Protein AF-A0A7X7APP4-F1 (afdb_monomer)

Radius of gyration: 15.91 Å; Cα contacts (8 Å, |Δi|>4): 164; chains: 1; bounding box: 44×36×36 Å

Structure (mmCIF, N/CA/C/O backbone):
data_AF-A0A7X7APP4-F1
#
_entry.id   AF-A0A7X7APP4-F1
#
loop_
_atom_site.group_PDB
_atom_site.id
_atom_site.type_symbol
_atom_site.label_atom_id
_atom_site.label_alt_id
_atom_site.label_comp_id
_atom_site.label_asym_id
_atom_site.label_entity_id
_atom_site.label_seq_id
_atom_site.pdbx_PDB_ins_code
_atom_site.Cartn_x
_atom_site.Cartn_y
_atom_site.Cartn_z
_atom_site.occupancy
_atom_site.B_iso_or_equiv
_atom_site.auth_seq_id
_atom_site.auth_comp_id
_atom_site.auth_asym_id
_atom_site.auth_atom_id
_atom_site.pdbx_PDB_model_num
ATOM 1 N N . MET A 1 1 ? -20.361 24.981 9.087 1.00 48.66 1 MET A N 1
ATOM 2 C CA . MET A 1 1 ? -20.991 23.662 8.861 1.00 48.66 1 MET A CA 1
ATOM 3 C C . MET A 1 1 ? -20.828 22.842 10.130 1.00 48.66 1 MET A C 1
ATOM 5 O O . MET A 1 1 ? -19.703 22.538 10.496 1.00 48.66 1 MET A O 1
ATOM 9 N N . SER A 1 2 ? -21.920 22.570 10.847 1.00 55.97 2 SER A N 1
ATOM 10 C CA . SER A 1 2 ? -21.914 21.648 11.989 1.00 55.97 2 SER A CA 1
ATOM 11 C C . SER A 1 2 ? -21.979 20.229 11.421 1.00 55.97 2 SER A C 1
ATOM 13 O O . SER A 1 2 ? -23.043 19.768 11.021 1.00 55.97 2 SER A O 1
ATOM 15 N N . GLY A 1 3 ? -20.823 19.588 11.244 1.00 67.38 3 GLY A N 1
ATOM 16 C CA . GLY A 1 3 ? -20.768 18.174 10.876 1.00 67.38 3 GLY A CA 1
ATOM 17 C C . GLY A 1 3 ? -21.103 17.325 12.098 1.00 67.38 3 GLY A C 1
ATOM 18 O O . GLY A 1 3 ? -20.509 17.523 13.157 1.00 67.38 3 GLY A O 1
ATOM 19 N N . SER A 1 4 ? -22.054 16.396 11.978 1.00 74.94 4 SER A N 1
ATOM 20 C CA . SER A 1 4 ? -22.352 15.435 13.043 1.00 74.94 4 SER A CA 1
ATOM 21 C C . SER A 1 4 ? -21.092 14.632 13.373 1.00 74.94 4 SER A C 1
ATOM 23 O O . SER A 1 4 ? -20.529 13.982 12.487 1.00 74.94 4 SER A O 1
ATOM 25 N N . LYS A 1 5 ? -20.649 14.658 14.633 1.00 84.25 5 LYS A N 1
ATOM 26 C CA . LYS A 1 5 ? -19.532 13.831 15.099 1.00 84.25 5 LYS A CA 1
ATOM 27 C C . LYS A 1 5 ? -19.925 12.356 14.960 1.00 84.25 5 LYS A C 1
ATOM 29 O O . LYS A 1 5 ? -20.866 11.917 15.613 1.00 84.25 5 LYS A O 1
ATOM 34 N N . LYS A 1 6 ? -19.219 11.609 14.109 1.00 87.25 6 LYS A N 1
ATOM 35 C CA . LYS A 1 6 ? -19.291 10.142 14.064 1.00 87.25 6 LYS A CA 1
ATOM 36 C C . LYS A 1 6 ? -18.215 9.561 14.977 1.00 87.25 6 LYS A C 1
ATOM 38 O O . LYS A 1 6 ? -17.091 10.059 14.992 1.00 87.25 6 LYS A O 1
ATOM 43 N N . THR A 1 7 ? -18.572 8.532 15.729 1.00 91.12 7 THR A N 1
ATOM 44 C CA . THR A 1 7 ? -17.666 7.731 16.559 1.00 91.12 7 THR A CA 1
ATOM 45 C C . THR A 1 7 ? -17.691 6.297 16.052 1.00 91.12 7 THR A C 1
ATOM 47 O O . THR A 1 7 ? -18.755 5.809 15.676 1.00 91.12 7 THR A O 1
ATOM 50 N N . TYR A 1 8 ? -16.524 5.662 16.027 1.00 90.06 8 TYR A N 1
ATOM 51 C CA . TYR A 1 8 ? -16.341 4.266 15.643 1.00 90.06 8 TYR A CA 1
ATOM 52 C C . TYR A 1 8 ? -15.623 3.576 16.800 1.00 90.06 8 TYR A C 1
ATOM 54 O O . TYR A 1 8 ? -14.615 4.105 17.276 1.00 90.06 8 TYR A O 1
ATOM 62 N N . ASP A 1 9 ? -16.159 2.449 17.255 1.00 95.50 9 ASP A N 1
ATOM 63 C CA . ASP A 1 9 ? -15.477 1.558 18.190 1.00 95.50 9 ASP A CA 1
ATOM 64 C C . ASP A 1 9 ? -14.660 0.556 17.376 1.00 95.50 9 ASP A C 1
ATOM 66 O O . ASP A 1 9 ? -15.107 0.111 16.322 1.00 95.50 9 ASP A O 1
ATOM 70 N N . THR A 1 10 ? -13.439 0.265 17.816 1.00 96.56 10 THR A N 1
ATOM 71 C CA . THR A 1 10 ? -12.542 -0.659 17.119 1.00 96.56 10 THR A CA 1
ATOM 72 C C . THR A 1 10 ? -11.448 -1.156 18.053 1.00 96.56 10 THR A C 1
ATOM 74 O O . THR A 1 10 ? -11.088 -0.458 19.004 1.00 96.56 10 THR A O 1
ATOM 77 N N . ASP A 1 11 ? -10.865 -2.313 17.742 1.00 98.12 11 ASP A N 1
ATOM 78 C CA . ASP A 1 11 ? -9.705 -2.839 18.467 1.00 98.12 11 ASP A CA 1
ATOM 79 C C . ASP A 1 11 ? -8.418 -2.082 18.103 1.00 98.12 11 ASP A C 1
ATOM 81 O O . ASP A 1 11 ? -7.656 -1.675 18.981 1.00 98.12 11 ASP A O 1
ATOM 85 N N . THR A 1 12 ? -8.191 -1.856 16.802 1.00 97.81 12 THR A N 1
ATOM 86 C CA . THR A 1 12 ? -7.002 -1.167 16.288 1.00 97.81 12 THR A CA 1
ATOM 87 C C . THR A 1 12 ? -7.359 -0.054 15.309 1.00 97.81 12 THR A C 1
ATOM 89 O O . THR A 1 12 ? -8.143 -0.221 14.377 1.00 97.81 12 THR A O 1
ATOM 92 N N . VAL A 1 13 ? -6.696 1.092 15.469 1.00 97.12 13 VAL A N 1
ATOM 93 C CA . VAL A 1 13 ? -6.668 2.160 14.468 1.00 97.12 13 VAL A CA 1
ATOM 94 C C . VAL A 1 13 ? -5.227 2.489 14.109 1.00 97.12 13 VAL A C 1
ATOM 96 O O . VAL A 1 13 ? -4.373 2.649 14.982 1.00 97.12 13 VAL A O 1
ATOM 99 N N . VAL A 1 14 ? -4.955 2.612 12.814 1.00 96.31 14 VAL A N 1
ATOM 100 C CA . VAL A 1 14 ? -3.660 3.055 12.304 1.00 96.31 14 VAL A CA 1
ATOM 101 C C . VAL A 1 14 ? -3.824 4.235 11.353 1.00 96.31 14 VAL A C 1
ATOM 103 O O . VAL A 1 14 ? -4.807 4.334 10.619 1.00 96.31 14 VAL A O 1
ATOM 106 N N . PHE A 1 15 ? -2.852 5.146 11.370 1.00 95.38 15 PHE A N 1
ATOM 107 C CA . PHE A 1 15 ? -2.895 6.393 10.609 1.00 95.38 15 PHE A CA 1
ATOM 108 C C . PHE A 1 15 ? -1.803 6.419 9.541 1.00 95.38 15 PHE A C 1
ATOM 110 O O . PHE A 1 15 ? -0.626 6.212 9.837 1.00 95.38 15 PHE A O 1
ATOM 117 N N . GLY A 1 16 ? -2.205 6.719 8.311 1.00 93.12 16 GLY A N 1
ATOM 118 C CA . GLY A 1 16 ? -1.398 6.694 7.100 1.00 93.12 16 GLY A CA 1
ATOM 119 C C . GLY A 1 16 ? -1.569 5.407 6.289 1.00 93.12 16 GLY A C 1
ATOM 120 O O . GLY A 1 16 ? -2.024 4.384 6.787 1.00 93.12 16 GLY A O 1
ATOM 121 N N . ALA A 1 17 ? -1.149 5.439 5.030 1.00 89.62 17 ALA A N 1
ATOM 122 C CA . ALA A 1 17 ? -1.169 4.297 4.118 1.00 89.62 17 ALA A CA 1
ATOM 123 C C . ALA A 1 17 ? 0.212 3.991 3.516 1.00 89.62 17 ALA A C 1
ATOM 125 O O . ALA A 1 17 ? 0.328 3.585 2.362 1.00 89.62 17 ALA A O 1
ATOM 126 N N . GLY A 1 18 ? 1.284 4.211 4.279 1.00 87.62 18 GLY A N 1
ATOM 127 C CA . GLY A 1 18 ? 2.640 3.806 3.895 1.00 87.62 18 GLY A CA 1
ATOM 128 C C . GLY A 1 18 ? 2.934 2.333 4.204 1.00 87.62 18 GLY A C 1
ATOM 129 O O . GLY A 1 18 ? 2.152 1.657 4.872 1.00 87.62 18 GLY A O 1
ATOM 130 N N . THR A 1 19 ? 4.111 1.850 3.791 1.00 84.38 19 THR A N 1
ATOM 131 C CA . THR A 1 19 ? 4.531 0.441 3.945 1.00 84.38 19 THR A CA 1
ATOM 132 C C . THR A 1 19 ? 4.337 -0.103 5.360 1.00 84.38 19 THR A C 1
ATOM 134 O O . THR A 1 19 ? 3.753 -1.168 5.542 1.00 84.38 19 THR A O 1
ATOM 137 N N . ALA A 1 20 ? 4.825 0.628 6.369 1.00 87.25 20 ALA A N 1
ATOM 138 C CA . ALA A 1 20 ? 4.781 0.184 7.760 1.00 87.25 20 ALA A CA 1
ATOM 139 C C . ALA A 1 20 ? 3.344 0.102 8.291 1.00 87.25 20 ALA A C 1
ATOM 141 O O . ALA A 1 20 ? 2.994 -0.849 8.982 1.00 87.25 20 ALA A O 1
ATOM 142 N N . VAL A 1 21 ? 2.508 1.078 7.931 1.00 91.38 21 VAL A N 1
ATOM 143 C CA . VAL A 1 21 ? 1.130 1.158 8.417 1.00 91.38 21 VAL A CA 1
ATOM 144 C C . VAL A 1 21 ? 0.259 0.086 7.776 1.00 91.38 21 VAL A C 1
ATOM 146 O O . VAL A 1 21 ? -0.494 -0.581 8.476 1.00 91.38 21 VAL A O 1
ATOM 149 N N . ILE A 1 22 ? 0.419 -0.149 6.473 1.00 89.44 22 ILE A N 1
ATOM 150 C CA . ILE A 1 22 ? -0.276 -1.242 5.789 1.00 89.44 22 ILE A CA 1
ATOM 151 C C . ILE A 1 22 ? 0.141 -2.595 6.382 1.00 89.44 22 ILE A C 1
ATOM 153 O O . ILE A 1 22 ? -0.715 -3.432 6.657 1.00 89.44 22 ILE A O 1
ATOM 157 N N . ALA A 1 23 ? 1.437 -2.807 6.639 1.00 87.81 23 ALA A N 1
ATOM 158 C CA . ALA A 1 23 ? 1.908 -4.033 7.281 1.00 87.81 23 ALA A CA 1
ATOM 159 C C . ALA A 1 23 ? 1.304 -4.221 8.686 1.00 87.81 23 ALA A C 1
ATOM 161 O O . ALA A 1 23 ? 0.861 -5.322 9.009 1.00 87.81 23 ALA A O 1
ATOM 162 N N . ALA A 1 24 ? 1.236 -3.153 9.490 1.00 93.12 24 ALA A N 1
ATOM 163 C CA . ALA A 1 24 ? 0.614 -3.177 10.813 1.00 93.12 24 ALA A CA 1
ATOM 164 C C . ALA A 1 24 ? -0.894 -3.471 10.741 1.00 93.12 24 ALA A C 1
ATOM 166 O O . ALA A 1 24 ? -1.375 -4.336 11.469 1.00 93.12 24 ALA A O 1
ATOM 167 N N . ALA A 1 25 ? -1.620 -2.819 9.826 1.00 94.06 25 ALA A N 1
ATOM 168 C CA . ALA A 1 25 ? -3.049 -3.049 9.616 1.00 94.06 25 ALA A CA 1
ATOM 169 C C . ALA A 1 25 ? -3.338 -4.502 9.224 1.00 94.06 25 ALA A C 1
ATOM 171 O O . ALA A 1 25 ? -4.223 -5.139 9.785 1.00 94.06 25 ALA A O 1
ATOM 172 N N . ILE A 1 26 ? -2.562 -5.048 8.283 1.00 91.38 26 ILE A N 1
ATOM 173 C CA . ILE A 1 26 ? -2.714 -6.436 7.834 1.00 91.38 26 ILE A CA 1
ATOM 174 C C . ILE A 1 26 ? -2.397 -7.411 8.962 1.00 91.38 26 ILE A C 1
ATOM 176 O O . ILE A 1 26 ? -3.086 -8.419 9.091 1.00 91.38 26 ILE A O 1
ATOM 180 N N . ALA A 1 27 ? -1.361 -7.144 9.759 1.00 92.88 27 ALA A N 1
ATOM 181 C CA . ALA A 1 27 ? -1.028 -7.984 10.901 1.00 92.88 27 ALA A CA 1
ATOM 182 C C . ALA A 1 27 ? -2.172 -7.998 11.927 1.00 92.88 27 ALA A C 1
ATOM 184 O O . ALA A 1 27 ? -2.642 -9.075 12.275 1.00 92.88 27 ALA A O 1
ATOM 185 N N . ALA A 1 28 ? -2.682 -6.828 12.330 1.00 96.50 28 ALA A N 1
ATOM 186 C CA . ALA A 1 28 ? -3.804 -6.723 13.265 1.00 96.50 28 ALA A CA 1
ATOM 187 C C . ALA A 1 28 ? -5.070 -7.421 12.735 1.00 96.50 28 ALA A C 1
ATOM 189 O O . ALA A 1 28 ? -5.667 -8.241 13.432 1.00 96.50 28 ALA A O 1
ATOM 190 N N . ALA A 1 29 ? -5.426 -7.185 11.469 1.00 95.38 29 ALA A N 1
ATOM 191 C CA . ALA A 1 29 ? -6.583 -7.818 10.842 1.00 95.38 29 ALA A CA 1
ATOM 192 C C . ALA A 1 29 ? -6.440 -9.348 10.736 1.00 95.38 29 ALA A C 1
ATOM 194 O O . ALA A 1 29 ? -7.419 -10.074 10.901 1.00 95.38 29 ALA A O 1
ATOM 195 N N . LYS A 1 30 ? -5.227 -9.867 10.490 1.00 93.44 30 LYS A N 1
ATOM 196 C CA . LYS A 1 30 ? -4.960 -11.318 10.469 1.00 93.44 30 LYS A CA 1
ATOM 197 C C . LYS A 1 30 ? -5.110 -11.976 11.840 1.00 93.44 30 LYS A C 1
ATOM 199 O O . LYS A 1 30 ? -5.461 -13.150 11.889 1.00 93.44 30 LYS A O 1
ATOM 204 N N . GLU A 1 31 ? -4.902 -11.225 12.916 1.00 97.19 31 GLU A N 1
ATOM 205 C CA . GLU A 1 31 ? -5.177 -11.657 14.293 1.00 97.19 31 GLU A CA 1
ATOM 206 C C . GLU A 1 31 ? -6.666 -11.514 14.674 1.00 97.19 31 GLU A C 1
ATOM 208 O O . GLU A 1 31 ? -7.041 -11.736 15.822 1.00 97.19 31 GLU A O 1
ATOM 213 N N . GLY A 1 32 ? -7.534 -11.152 13.721 1.00 97.44 32 GLY A N 1
ATOM 214 C CA . GLY A 1 32 ? -8.980 -11.059 13.921 1.00 97.44 32 GLY A CA 1
ATOM 215 C C . GLY A 1 32 ? -9.460 -9.757 14.562 1.00 97.44 32 GLY A C 1
ATOM 216 O O . GLY A 1 32 ? -10.625 -9.682 14.940 1.00 97.44 32 GLY A O 1
ATOM 217 N N . GLN A 1 33 ? -8.597 -8.744 14.678 1.00 98.25 33 GLN A N 1
ATOM 218 C CA . GLN A 1 33 ? -8.964 -7.445 15.245 1.00 98.25 33 GLN A CA 1
ATOM 219 C C . GLN A 1 33 ? -9.778 -6.610 14.255 1.00 98.25 33 GLN A C 1
ATOM 221 O O . GLN A 1 33 ? -9.391 -6.481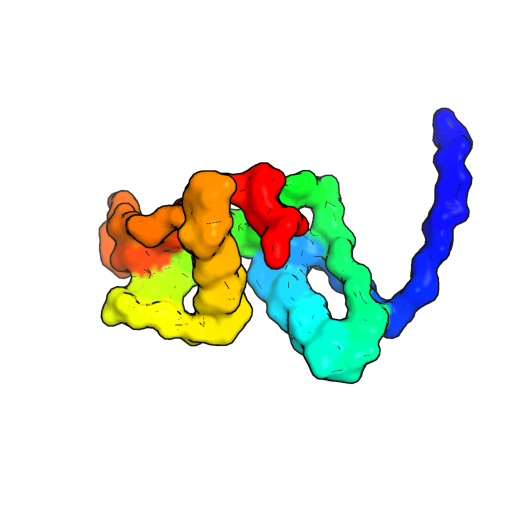 13.085 1.00 98.25 33 GLN A O 1
ATOM 226 N N . GLU A 1 34 ? -10.841 -5.954 14.730 1.00 97.75 34 GLU A N 1
ATOM 227 C CA . GLU A 1 34 ? -11.467 -4.876 13.965 1.00 97.75 34 GLU A CA 1
ATOM 228 C C . GLU A 1 34 ? -10.433 -3.754 13.804 1.00 97.75 34 GLU A C 1
ATOM 230 O O . GLU A 1 34 ? -9.917 -3.211 14.787 1.00 97.75 34 GLU A O 1
ATOM 235 N N . THR A 1 35 ? -10.055 -3.478 12.554 1.00 96.94 35 THR A N 1
ATOM 236 C CA . THR A 1 35 ? -8.911 -2.623 12.228 1.00 96.94 35 THR A CA 1
ATOM 237 C C . THR A 1 35 ? -9.314 -1.545 11.232 1.00 96.94 35 THR A C 1
ATOM 239 O O . THR A 1 35 ? -9.683 -1.852 10.098 1.00 96.94 35 THR A O 1
ATOM 242 N N . TYR A 1 36 ? -9.162 -0.279 11.621 1.00 95.69 36 TYR A N 1
ATOM 243 C CA . TYR A 1 36 ? -9.346 0.867 10.728 1.00 95.69 36 TYR A CA 1
ATOM 244 C C . TYR A 1 36 ? -7.987 1.430 10.318 1.00 95.69 36 TYR A C 1
ATOM 246 O O . TYR A 1 36 ? -7.153 1.764 11.160 1.00 95.69 36 TYR A O 1
ATOM 254 N N . LEU A 1 37 ? -7.784 1.590 9.012 1.00 93.88 37 LEU A N 1
ATOM 255 C CA . LEU A 1 37 ? -6.689 2.376 8.453 1.00 93.88 37 LEU A CA 1
ATOM 256 C C . LEU A 1 37 ? -7.246 3.722 7.992 1.00 93.88 37 LEU A C 1
ATOM 258 O O . LEU A 1 37 ? -8.199 3.769 7.215 1.00 93.88 37 LEU A O 1
ATOM 262 N N . ILE A 1 38 ? -6.649 4.815 8.463 1.00 93.94 38 ILE A N 1
ATOM 263 C CA . ILE A 1 38 ? -7.064 6.180 8.129 1.00 93.94 38 ILE A CA 1
ATOM 264 C C . ILE A 1 38 ? -5.938 6.869 7.368 1.00 93.94 38 ILE A C 1
ATOM 266 O O . ILE A 1 38 ? -4.893 7.163 7.937 1.00 93.94 38 ILE A O 1
ATOM 270 N N . GLU A 1 39 ? -6.170 7.179 6.099 1.00 92.50 39 GLU A N 1
ATOM 271 C CA . GLU A 1 39 ? -5.265 7.965 5.259 1.00 92.50 39 GLU A CA 1
ATOM 272 C C . GLU A 1 39 ? -5.882 9.338 4.984 1.00 92.50 39 GLU A C 1
ATOM 274 O O . GLU A 1 39 ? -7.093 9.462 4.803 1.00 92.50 39 GLU A O 1
ATOM 279 N N . ILE A 1 40 ? -5.052 10.384 5.010 1.00 91.81 40 ILE A N 1
ATOM 280 C CA . ILE A 1 40 ? -5.509 11.760 4.784 1.00 91.81 40 ILE A CA 1
ATOM 281 C C . ILE A 1 40 ? -5.756 12.030 3.295 1.00 91.81 40 ILE A C 1
ATOM 283 O O . ILE A 1 40 ? -6.581 12.873 2.947 1.00 91.81 40 ILE A O 1
ATOM 287 N N . ASN A 1 41 ? -5.052 11.308 2.426 1.00 87.12 41 ASN A N 1
ATOM 288 C CA . ASN A 1 41 ? -5.181 11.400 0.981 1.00 87.12 41 ASN A CA 1
ATOM 289 C C . ASN A 1 41 ? -6.168 10.368 0.419 1.00 87.12 41 ASN A C 1
ATOM 291 O O . ASN A 1 41 ? -6.579 9.414 1.073 1.00 87.12 41 ASN A O 1
ATOM 295 N N . ASN A 1 42 ? -6.514 10.530 -0.853 1.00 84.81 42 ASN A N 1
ATOM 296 C CA . ASN A 1 42 ? -7.325 9.584 -1.620 1.00 84.81 42 ASN A CA 1
ATOM 297 C C . ASN A 1 42 ? -6.490 8.469 -2.281 1.00 84.81 42 ASN A C 1
ATOM 299 O O . ASN A 1 42 ? -6.947 7.860 -3.242 1.00 84.81 42 ASN A O 1
ATOM 303 N N . GLN A 1 43 ? -5.262 8.232 -1.815 1.00 83.56 43 GLN A N 1
ATOM 304 C CA . GLN A 1 43 ? -4.316 7.289 -2.413 1.00 83.56 43 GLN A CA 1
ATOM 305 C C . GLN A 1 43 ? -3.510 6.582 -1.322 1.00 83.56 43 GLN A C 1
ATOM 307 O O . GLN A 1 43 ? -3.122 7.202 -0.332 1.00 83.56 43 GLN A O 1
ATOM 312 N N . ILE A 1 44 ? -3.204 5.298 -1.531 1.00 81.75 44 ILE A N 1
ATOM 313 C CA . ILE A 1 44 ? -2.295 4.538 -0.664 1.00 81.75 44 ILE A CA 1
ATOM 314 C C . ILE A 1 44 ? -0.869 4.505 -1.216 1.00 81.75 44 ILE A C 1
ATOM 316 O O . ILE A 1 44 ? -0.638 4.571 -2.422 1.00 81.75 44 ILE A O 1
ATOM 320 N N . GLY A 1 45 ? 0.094 4.354 -0.311 1.00 79.44 45 GLY A N 1
ATOM 321 C CA . GLY A 1 45 ? 1.508 4.140 -0.594 1.00 79.44 45 GLY A CA 1
ATOM 322 C C . GLY A 1 45 ? 2.410 5.281 -0.130 1.00 79.44 45 GLY A C 1
ATOM 323 O O . GLY A 1 45 ? 3.443 5.026 0.488 1.00 79.44 45 GLY A O 1
ATOM 324 N N . GLY A 1 46 ? 2.052 6.543 -0.366 1.00 81.50 46 GLY A N 1
ATOM 325 C CA . GLY A 1 46 ? 2.930 7.673 -0.032 1.00 81.50 46 GLY A CA 1
ATOM 326 C C . GLY A 1 46 ? 4.351 7.475 -0.590 1.00 81.50 46 GLY A C 1
ATOM 327 O O . GLY A 1 46 ? 4.531 7.142 -1.759 1.00 81.50 46 GLY A O 1
ATOM 328 N N . VAL A 1 47 ? 5.377 7.586 0.261 1.00 79.94 47 VAL A N 1
ATOM 329 C CA . VAL A 1 47 ? 6.790 7.327 -0.106 1.00 79.94 47 VAL A CA 1
ATOM 330 C C . VAL A 1 47 ? 7.001 5.912 -0.674 1.00 79.94 47 VAL A C 1
ATOM 332 O O . VAL A 1 47 ? 7.829 5.725 -1.559 1.00 79.94 47 VAL A O 1
ATOM 335 N N . MET A 1 48 ? 6.216 4.915 -0.249 1.00 78.88 48 MET A N 1
ATOM 336 C CA . MET A 1 48 ? 6.263 3.551 -0.803 1.00 78.88 48 MET A CA 1
ATOM 337 C C . MET A 1 48 ? 5.992 3.515 -2.311 1.00 78.88 48 MET A C 1
ATOM 339 O O . MET A 1 48 ? 6.529 2.648 -2.998 1.00 78.88 48 MET A O 1
ATOM 343 N N . ALA A 1 49 ? 5.144 4.426 -2.795 1.00 76.25 49 ALA A N 1
ATOM 344 C CA . ALA A 1 49 ? 4.733 4.538 -4.189 1.00 76.25 49 ALA A CA 1
ATOM 345 C C . ALA A 1 49 ? 5.696 5.374 -5.033 1.00 76.25 49 ALA A C 1
ATOM 347 O O . ALA A 1 49 ? 5.841 5.130 -6.226 1.00 76.25 49 ALA A O 1
ATOM 348 N N . ALA A 1 50 ? 6.335 6.366 -4.412 1.00 71.75 50 ALA A N 1
ATOM 349 C CA . ALA A 1 50 ? 7.101 7.388 -5.115 1.00 71.75 50 ALA A CA 1
ATOM 350 C C . ALA A 1 50 ? 8.623 7.201 -5.027 1.00 71.75 50 ALA A C 1
ATOM 352 O O . ALA A 1 50 ? 9.347 7.763 -5.848 1.00 71.75 50 ALA A O 1
ATOM 353 N N . SER A 1 51 ? 9.130 6.454 -4.039 1.00 75.75 51 SER A N 1
ATOM 354 C CA . SER A 1 51 ? 10.570 6.357 -3.798 1.00 75.75 51 SER A CA 1
ATOM 355 C C . SER A 1 51 ? 11.201 5.091 -4.386 1.00 75.75 51 SER A C 1
ATOM 357 O O . SER A 1 51 ? 10.823 3.974 -4.012 1.00 7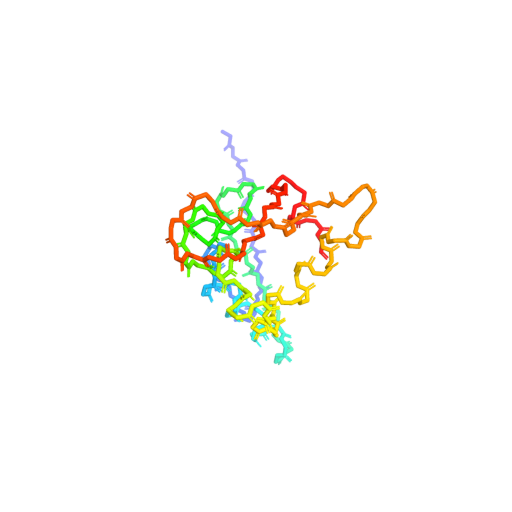5.75 51 SER A O 1
ATOM 359 N N . PRO A 1 52 ? 12.226 5.253 -5.243 1.00 67.06 52 PRO A N 1
ATOM 360 C CA . PRO A 1 52 ? 13.112 4.170 -5.652 1.00 67.06 52 PRO A CA 1
ATOM 361 C C . PRO A 1 52 ? 13.662 3.419 -4.436 1.00 67.06 52 PRO A C 1
ATOM 363 O O . PRO A 1 52 ? 14.040 4.041 -3.446 1.00 67.06 52 PRO A O 1
ATOM 366 N N . GLY A 1 53 ? 13.707 2.087 -4.488 1.00 69.25 53 GLY A N 1
ATOM 367 C CA . GLY A 1 53 ? 14.247 1.272 -3.389 1.00 69.25 53 GLY A CA 1
ATOM 368 C C . GLY A 1 53 ? 13.227 0.862 -2.324 1.00 69.25 53 GLY A C 1
ATOM 369 O O . GLY A 1 53 ? 13.508 -0.024 -1.521 1.00 69.25 53 GLY A O 1
ATOM 370 N N . MET A 1 54 ? 12.030 1.451 -2.328 1.00 80.44 54 MET A N 1
ATOM 371 C CA . MET A 1 54 ? 10.934 1.020 -1.459 1.00 80.44 54 MET A CA 1
ATOM 372 C C . MET A 1 54 ? 10.183 -0.166 -2.071 1.00 80.44 54 MET A C 1
ATOM 374 O O . MET A 1 54 ? 10.434 -0.557 -3.206 1.00 80.44 54 MET A O 1
ATOM 378 N N . MET A 1 55 ? 9.246 -0.751 -1.324 1.00 80.69 55 MET A N 1
ATOM 379 C CA . M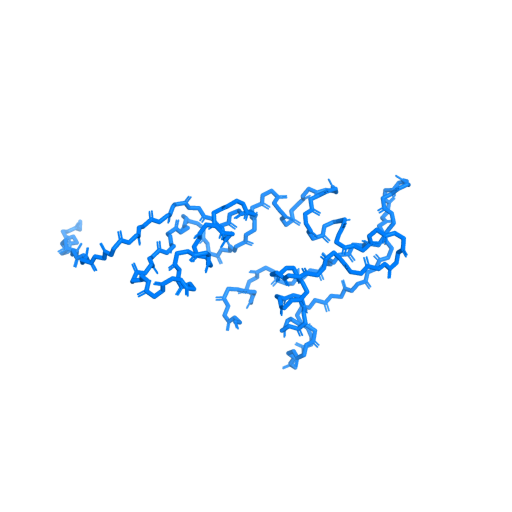ET A 1 55 ? 8.578 -2.015 -1.662 1.00 80.69 55 MET A CA 1
ATOM 380 C C . MET A 1 55 ? 8.102 -2.129 -3.127 1.00 80.69 55 MET A C 1
ATOM 382 O O . MET A 1 55 ? 8.292 -3.176 -3.737 1.00 80.69 55 MET A O 1
ATOM 386 N N . LEU A 1 56 ? 7.532 -1.068 -3.714 1.00 82.81 56 LEU A N 1
ATOM 387 C CA . LEU A 1 56 ? 7.094 -1.071 -5.118 1.00 82.81 56 LEU A CA 1
ATOM 388 C C . LEU A 1 56 ? 8.235 -0.804 -6.117 1.00 82.81 56 LEU A C 1
ATOM 390 O O . LEU A 1 56 ? 8.200 -1.319 -7.232 1.00 82.81 56 LEU A O 1
ATOM 394 N N . GLY A 1 57 ? 9.274 -0.069 -5.715 1.00 81.50 57 GLY A N 1
ATOM 395 C CA . GLY A 1 57 ? 10.460 0.219 -6.529 1.00 81.50 57 GLY A CA 1
ATOM 396 C C . GLY A 1 57 ? 11.550 -0.862 -6.500 1.00 81.50 57 GLY A C 1
ATOM 397 O O . GLY A 1 57 ? 12.402 -0.874 -7.377 1.00 81.50 57 GLY A O 1
ATOM 398 N N . ALA A 1 58 ? 11.540 -1.756 -5.508 1.00 82.56 58 ALA A N 1
ATOM 399 C CA . ALA A 1 58 ? 12.562 -2.792 -5.307 1.00 82.56 58 ALA A CA 1
ATOM 400 C C . ALA A 1 58 ? 11.973 -4.158 -4.921 1.00 82.56 58 ALA A C 1
ATOM 402 O O . ALA A 1 58 ? 12.648 -4.999 -4.331 1.00 82.56 58 ALA A O 1
ATOM 403 N N . GLY A 1 59 ? 10.706 -4.409 -5.252 1.00 87.62 59 GLY A N 1
ATOM 404 C CA . GLY A 1 59 ? 10.022 -5.653 -4.894 1.00 87.62 59 GLY A CA 1
ATOM 405 C C . GLY A 1 59 ? 10.475 -6.896 -5.673 1.00 87.62 59 GLY A C 1
ATOM 406 O O . GLY A 1 59 ? 9.987 -7.990 -5.387 1.00 87.62 59 GLY A O 1
ATOM 407 N N . TYR A 1 60 ? 11.399 -6.751 -6.632 1.00 90.44 60 TYR A N 1
ATOM 408 C CA . TYR A 1 60 ? 11.944 -7.843 -7.450 1.00 90.44 60 TYR A CA 1
ATOM 409 C C . TYR A 1 60 ? 13.486 -7.938 -7.422 1.00 90.44 60 TYR A C 1
ATOM 411 O O . TYR A 1 60 ? 14.117 -7.914 -8.488 1.00 90.44 60 TYR A O 1
ATOM 419 N N . PRO A 1 61 ? 14.142 -8.060 -6.250 1.00 86.75 61 PRO A N 1
ATOM 420 C CA . PRO A 1 61 ? 15.586 -8.270 -6.201 1.00 86.75 61 PRO A CA 1
ATOM 421 C C . PRO A 1 61 ? 15.964 -9.519 -7.005 1.00 86.75 61 PRO A C 1
ATOM 423 O O . PRO A 1 61 ? 15.320 -10.564 -6.904 1.00 86.75 61 PRO A O 1
ATOM 426 N N . MET A 1 62 ? 16.992 -9.406 -7.852 1.00 87.06 62 MET A N 1
ATOM 427 C CA . MET A 1 62 ? 17.431 -10.499 -8.734 1.00 87.06 62 MET A CA 1
ATOM 428 C C . MET A 1 62 ? 16.275 -11.128 -9.541 1.00 87.06 62 MET A C 1
ATOM 430 O O . MET A 1 62 ? 16.203 -12.346 -9.704 1.00 87.06 62 MET A O 1
ATOM 434 N N . LYS A 1 63 ? 15.339 -10.298 -10.025 1.00 88.19 63 LYS A N 1
ATOM 435 C CA . LYS A 1 63 ? 14.140 -10.699 -10.788 1.00 88.19 63 LYS A CA 1
ATOM 436 C C . LYS A 1 63 ? 13.148 -11.583 -10.016 1.00 88.19 63 LYS A C 1
ATOM 438 O O . LYS A 1 63 ? 12.215 -12.122 -10.620 1.00 88.19 63 LYS A O 1
ATOM 443 N N . THR A 1 64 ? 13.295 -11.697 -8.699 1.00 90.25 64 THR A N 1
ATOM 444 C CA . THR A 1 64 ? 12.475 -12.557 -7.840 1.00 90.25 64 THR A CA 1
ATOM 445 C C . THR A 1 64 ? 11.645 -11.714 -6.886 1.00 90.25 64 THR A C 1
ATOM 447 O O . THR A 1 64 ? 12.173 -10.829 -6.231 1.00 90.25 64 THR A O 1
ATOM 450 N N . SER A 1 65 ? 10.340 -11.982 -6.799 1.00 92.00 65 SER A N 1
ATOM 451 C CA . SER A 1 65 ? 9.438 -11.253 -5.898 1.00 92.00 65 SER A CA 1
ATOM 452 C C . SER A 1 65 ? 9.833 -11.448 -4.429 1.00 92.00 65 SER A C 1
ATOM 454 O O . SER A 1 65 ? 9.982 -12.590 -3.998 1.00 92.00 65 SER A O 1
ATOM 456 N N . ILE A 1 66 ? 9.841 -10.370 -3.638 1.00 90.25 66 ILE A N 1
ATOM 457 C CA . ILE A 1 66 ? 10.027 -10.429 -2.171 1.00 90.25 66 ILE A CA 1
ATOM 458 C C . ILE A 1 66 ? 8.887 -11.147 -1.424 1.00 90.25 66 ILE A C 1
ATOM 460 O O . ILE A 1 66 ? 9.031 -11.498 -0.258 1.00 90.25 66 ILE A O 1
ATOM 464 N N . GLY A 1 67 ? 7.759 -11.407 -2.093 1.00 91.44 67 GLY A N 1
ATOM 465 C CA . GLY A 1 67 ? 6.664 -12.205 -1.545 1.00 91.44 67 GLY A CA 1
ATOM 466 C C . GLY A 1 67 ? 5.741 -11.410 -0.621 1.00 91.44 67 GLY A C 1
ATOM 467 O O . GLY A 1 67 ? 5.652 -10.186 -0.715 1.00 91.44 67 GLY A O 1
ATOM 468 N N . GLY A 1 68 ? 5.023 -12.131 0.243 1.00 88.19 68 GLY A N 1
ATOM 469 C CA . GLY A 1 68 ? 4.129 -11.560 1.252 1.00 88.19 68 GLY A CA 1
ATOM 470 C C . GLY A 1 68 ? 3.094 -10.587 0.683 1.00 88.19 68 GLY A C 1
ATOM 471 O O . GLY A 1 68 ? 2.612 -10.754 -0.437 1.00 88.19 68 GLY A O 1
ATOM 472 N N . PHE A 1 69 ? 2.801 -9.539 1.458 1.00 84.94 69 PHE A N 1
ATOM 473 C CA . PHE A 1 69 ? 1.844 -8.504 1.067 1.00 84.94 69 PHE A CA 1
ATOM 474 C C . PHE A 1 69 ? 2.172 -7.878 -0.291 1.00 84.94 69 PHE A C 1
ATOM 476 O O . PHE A 1 69 ? 1.264 -7.688 -1.092 1.00 84.94 69 PHE A O 1
ATOM 483 N N . PHE A 1 70 ? 3.451 -7.602 -0.575 1.00 88.00 70 PHE A N 1
ATOM 484 C CA . PHE A 1 70 ? 3.851 -7.039 -1.863 1.00 88.00 70 PHE A CA 1
ATOM 485 C C . PHE A 1 70 ? 3.341 -7.896 -3.020 1.00 88.00 70 PHE A C 1
ATOM 487 O O . PHE A 1 70 ? 2.677 -7.373 -3.910 1.00 88.00 70 PHE A O 1
ATOM 494 N N . LYS A 1 71 ? 3.617 -9.208 -2.988 1.00 91.38 71 LYS A N 1
ATOM 495 C CA . LYS A 1 71 ? 3.199 -10.137 -4.043 1.00 91.38 71 LYS A CA 1
ATOM 496 C C . LYS A 1 71 ? 1.681 -10.162 -4.186 1.00 91.38 71 LYS A C 1
ATOM 498 O O . LYS A 1 71 ? 1.192 -10.021 -5.303 1.00 91.38 71 LYS A O 1
ATOM 503 N N . ASP A 1 72 ? 0.961 -10.312 -3.079 1.00 88.81 72 ASP A N 1
ATOM 504 C CA . ASP A 1 72 ? -0.501 -10.409 -3.098 1.00 88.81 72 ASP A CA 1
ATOM 505 C C . ASP A 1 72 ? -1.129 -9.124 -3.657 1.00 88.81 72 ASP A C 1
ATOM 507 O O . ASP A 1 72 ? -2.010 -9.169 -4.516 1.00 8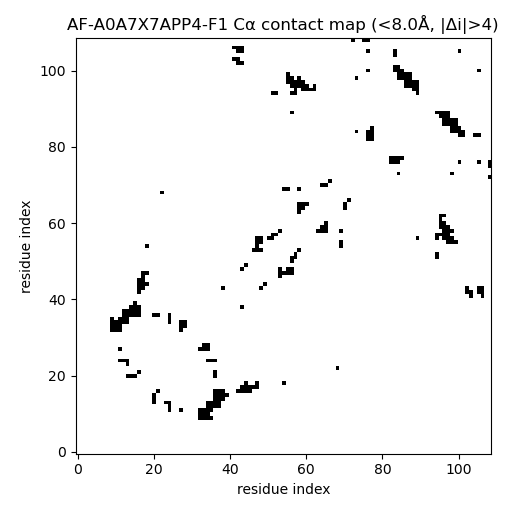8.81 72 ASP A O 1
ATOM 511 N N . TYR A 1 73 ? -0.620 -7.971 -3.226 1.00 85.69 73 TYR A N 1
ATOM 512 C CA . TYR A 1 73 ? -1.088 -6.656 -3.644 1.00 85.69 73 TYR A CA 1
ATOM 513 C C . TYR A 1 73 ? -0.830 -6.388 -5.132 1.00 85.69 73 TYR A C 1
ATOM 515 O O . TYR A 1 73 ? -1.752 -6.044 -5.874 1.00 85.69 73 TYR A O 1
ATOM 523 N N . VAL A 1 74 ? 0.399 -6.608 -5.616 1.00 89.31 74 VAL A N 1
ATOM 524 C CA . VAL A 1 74 ? 0.712 -6.377 -7.037 1.00 89.31 74 VAL A CA 1
ATOM 525 C C . VAL A 1 74 ? 0.028 -7.386 -7.951 1.00 89.31 74 VAL A C 1
ATOM 527 O O . VAL A 1 74 ? -0.366 -7.021 -9.054 1.00 89.31 74 VAL A O 1
ATOM 530 N N . GLN A 1 75 ? -0.189 -8.625 -7.499 1.00 92.31 75 GLN A N 1
ATOM 531 C CA . GLN A 1 75 ? -0.955 -9.610 -8.263 1.00 92.31 75 GLN A CA 1
ATOM 532 C C . GLN A 1 75 ? -2.418 -9.196 -8.437 1.00 92.31 75 GLN A C 1
ATOM 534 O O . GLN A 1 75 ? -2.947 -9.361 -9.533 1.00 92.31 75 GLN A O 1
ATOM 539 N N . ARG A 1 76 ? -3.062 -8.609 -7.419 1.00 90.06 76 ARG A N 1
ATOM 540 C CA . ARG A 1 76 ? -4.419 -8.050 -7.574 1.00 90.06 76 ARG A CA 1
ATOM 541 C C . ARG A 1 76 ? -4.457 -6.956 -8.639 1.00 90.06 76 ARG A C 1
ATOM 543 O O . ARG A 1 76 ? -5.317 -6.997 -9.512 1.00 90.06 76 ARG A O 1
ATOM 550 N N . MET A 1 77 ? -3.484 -6.042 -8.625 1.00 90.25 77 MET A N 1
ATOM 551 C CA . MET A 1 77 ? -3.378 -4.986 -9.641 1.00 90.25 77 MET A CA 1
ATOM 552 C C . MET A 1 77 ? -3.129 -5.544 -11.049 1.00 90.25 77 MET A C 1
ATOM 554 O O . MET A 1 77 ? -3.720 -5.060 -12.012 1.00 90.25 77 MET A O 1
ATOM 558 N N . TYR A 1 78 ? -2.276 -6.564 -11.182 1.00 93.38 78 TYR A N 1
ATOM 559 C CA . TYR A 1 78 ? -2.006 -7.216 -12.467 1.00 93.38 78 TYR A CA 1
ATOM 560 C C . TYR A 1 78 ? -3.212 -7.982 -13.014 1.00 93.38 78 TYR A C 1
ATOM 562 O O . TYR A 1 78 ? -3.394 -8.027 -14.227 1.00 93.38 78 TYR A O 1
ATOM 570 N N . ASN A 1 79 ? -4.025 -8.571 -12.135 1.00 93.69 79 ASN A N 1
ATOM 571 C CA . ASN A 1 79 ? -5.192 -9.369 -12.515 1.00 93.69 79 ASN A CA 1
ATOM 572 C C . ASN A 1 79 ? -6.447 -8.524 -12.792 1.00 93.69 79 ASN A C 1
ATOM 574 O O . ASN A 1 79 ? -7.444 -9.055 -13.282 1.00 93.69 79 ASN A O 1
ATOM 578 N N . HIS A 1 80 ? -6.422 -7.228 -12.480 1.00 91.81 80 HIS A N 1
ATOM 579 C CA . HIS A 1 80 ? -7.506 -6.316 -12.824 1.00 91.81 80 HIS A CA 1
ATOM 580 C C . HIS A 1 80 ? -7.639 -6.169 -14.354 1.00 91.81 80 HIS A C 1
ATOM 582 O O . HIS A 1 80 ? -6.668 -6.325 -15.094 1.00 91.81 80 HIS A O 1
ATOM 588 N N . THR A 1 81 ? -8.844 -5.868 -14.850 1.00 90.06 81 THR A N 1
ATOM 589 C CA . THR A 1 81 ? -9.103 -5.630 -16.282 1.00 90.06 81 THR A CA 1
ATOM 590 C C . THR A 1 81 ? -9.693 -4.227 -16.482 1.00 90.06 81 THR A C 1
ATOM 592 O O . THR A 1 81 ? -10.845 -4.013 -16.108 1.00 90.06 81 THR A O 1
ATOM 595 N N . PRO A 1 82 ? -8.947 -3.264 -17.065 1.00 90.06 82 PRO A N 1
ATOM 596 C CA . PRO A 1 82 ? -7.556 -3.376 -17.522 1.00 90.06 82 PRO A CA 1
ATOM 597 C C . PRO A 1 82 ? -6.556 -3.486 -16.350 1.00 90.06 82 PRO A C 1
ATOM 599 O O . PRO A 1 82 ? -6.901 -3.080 -15.237 1.00 90.06 82 PRO A O 1
ATOM 602 N N . PRO A 1 83 ? -5.329 -4.002 -16.574 1.00 91.75 83 PRO A N 1
ATOM 603 C CA . PRO A 1 83 ? -4.313 -4.085 -15.527 1.00 91.75 83 PRO A CA 1
ATOM 604 C C . PRO A 1 83 ? -3.992 -2.712 -14.938 1.00 91.75 83 PRO A C 1
ATOM 606 O O . PRO A 1 83 ? -3.712 -1.766 -15.674 1.00 91.75 83 PRO A O 1
ATOM 609 N N . LEU A 1 84 ? -3.992 -2.623 -13.608 1.00 90.50 84 LEU A N 1
ATOM 610 C CA . LEU A 1 84 ? -3.732 -1.382 -12.868 1.00 90.50 84 LEU A CA 1
ATOM 611 C C . LEU A 1 84 ? -2.254 -1.194 -12.524 1.00 90.50 84 LEU A C 1
ATOM 613 O O . LEU A 1 84 ? -1.867 -0.151 -12.011 1.00 90.50 84 LEU A O 1
ATOM 617 N N . ALA A 1 85 ? -1.413 -2.193 -12.790 1.00 91.25 85 ALA A N 1
ATOM 618 C CA . ALA A 1 85 ? 0.024 -2.104 -12.592 1.00 91.25 85 ALA A CA 1
ATOM 619 C C . ALA A 1 85 ? 0.799 -2.801 -13.708 1.00 91.25 85 ALA A C 1
ATOM 621 O O . ALA A 1 85 ? 0.297 -3.694 -14.388 1.00 91.25 85 ALA A O 1
ATOM 622 N N . ARG A 1 86 ? 2.067 -2.419 -13.858 1.00 91.56 86 ARG A N 1
ATOM 623 C CA . ARG A 1 86 ? 3.037 -3.081 -14.730 1.00 91.56 86 ARG A CA 1
ATOM 624 C C . ARG A 1 86 ? 4.407 -3.158 -14.069 1.00 91.56 86 ARG A C 1
ATOM 626 O O . ARG A 1 86 ? 4.872 -2.193 -13.464 1.00 91.56 86 ARG A O 1
ATOM 633 N N . ARG A 1 87 ? 5.077 -4.292 -14.262 1.00 92.38 87 ARG A N 1
ATOM 634 C CA . ARG A 1 87 ? 6.507 -4.448 -13.982 1.00 92.38 87 ARG A CA 1
ATOM 635 C C . ARG A 1 87 ? 7.303 -3.846 -15.136 1.00 92.38 87 ARG A C 1
ATOM 637 O O . ARG A 1 87 ? 6.988 -4.110 -16.296 1.00 92.38 87 ARG A O 1
ATOM 644 N N . ARG A 1 88 ? 8.333 -3.060 -14.836 1.00 90.50 88 ARG A N 1
ATOM 645 C CA . ARG A 1 88 ? 9.276 -2.538 -15.836 1.00 90.50 88 ARG A CA 1
ATOM 646 C C . ARG A 1 88 ? 10.683 -2.447 -15.260 1.00 90.50 88 ARG A C 1
ATOM 648 O O . ARG A 1 88 ? 10.849 -2.463 -14.047 1.00 90.50 88 ARG A O 1
ATOM 655 N N . LEU A 1 89 ? 11.684 -2.312 -16.123 1.00 89.88 89 LEU A N 1
ATOM 656 C CA . LEU A 1 89 ? 13.019 -1.902 -15.688 1.00 89.88 89 LEU A CA 1
ATOM 657 C C . LEU A 1 89 ? 12.977 -0.441 -15.229 1.00 89.88 89 LEU A C 1
ATOM 659 O O . LEU A 1 89 ? 12.385 0.401 -15.909 1.00 89.88 89 LEU A O 1
ATOM 663 N N . SER A 1 90 ? 13.588 -0.162 -14.079 1.00 86.31 90 SER A N 1
ATOM 664 C CA . SER A 1 90 ? 13.747 1.198 -13.580 1.00 86.31 90 SER A CA 1
ATOM 665 C C . SER A 1 90 ? 14.688 1.988 -14.484 1.00 86.31 90 SER A C 1
ATOM 667 O O . SER A 1 90 ? 15.608 1.440 -15.092 1.00 86.31 90 SER A O 1
ATOM 669 N N . THR A 1 91 ? 14.466 3.297 -14.560 1.00 86.81 91 THR A N 1
ATOM 670 C CA . THR A 1 91 ? 15.368 4.221 -15.260 1.00 86.81 91 THR A CA 1
ATOM 671 C C . THR A 1 91 ? 16.597 4.574 -14.427 1.00 86.81 91 THR A C 1
ATOM 673 O O . THR A 1 91 ? 17.519 5.199 -14.944 1.00 86.81 91 THR A O 1
ATOM 676 N N . LEU A 1 92 ? 16.604 4.221 -13.138 1.00 84.56 92 LEU A N 1
ATOM 677 C CA . LEU A 1 92 ? 17.727 4.458 -12.240 1.00 84.56 92 LEU A CA 1
ATOM 678 C C . LEU A 1 92 ? 18.727 3.308 -12.310 1.00 84.56 92 LEU A C 1
ATOM 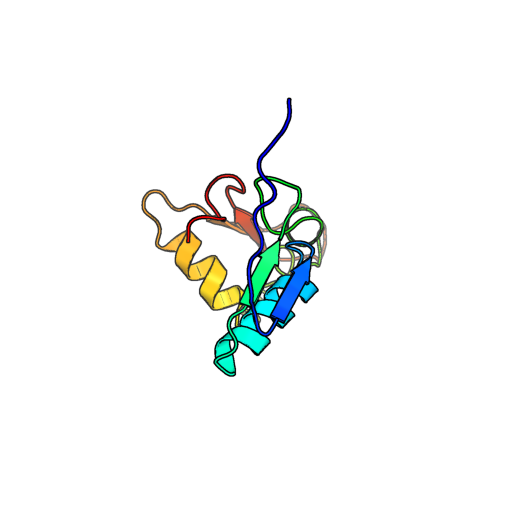680 O O . LEU A 1 92 ? 18.358 2.131 -12.294 1.00 84.56 92 LEU A O 1
ATOM 684 N N . GLU A 1 93 ? 20.006 3.666 -12.360 1.00 84.75 93 GLU A N 1
ATOM 685 C CA . GLU A 1 93 ? 21.093 2.697 -12.409 1.00 84.75 93 GLU A CA 1
ATOM 686 C C . GLU A 1 93 ? 21.070 1.792 -11.165 1.00 84.75 93 GLU A C 1
ATOM 688 O 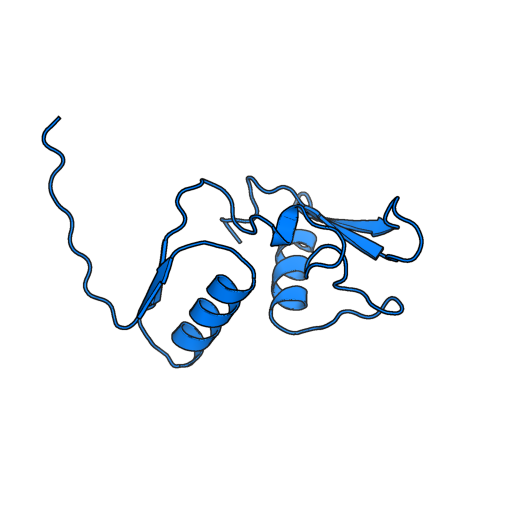O . GLU A 1 93 ? 20.841 2.251 -10.047 1.00 84.75 93 GLU A O 1
ATOM 693 N N . ASN A 1 94 ? 21.306 0.492 -11.364 1.00 81.38 94 ASN A N 1
ATOM 694 C CA . ASN A 1 94 ? 21.415 -0.530 -10.313 1.00 81.38 94 ASN A CA 1
ATOM 695 C C . ASN A 1 94 ? 20.147 -0.841 -9.491 1.00 81.38 94 ASN A C 1
ATOM 697 O O . ASN A 1 94 ? 20.219 -1.669 -8.585 1.00 81.38 94 ASN A O 1
ATOM 701 N N . LEU A 1 95 ? 18.982 -0.260 -9.806 1.00 80.06 95 LEU A N 1
ATOM 702 C CA . LEU A 1 95 ? 17.746 -0.542 -9.058 1.00 80.06 95 LEU A CA 1
ATOM 703 C C . LEU A 1 95 ? 17.021 -1.820 -9.525 1.00 80.06 95 LEU A C 1
ATOM 705 O O . LEU A 1 95 ? 16.344 -2.481 -8.742 1.00 80.06 95 LEU A O 1
ATOM 709 N N . GLY A 1 96 ? 17.187 -2.200 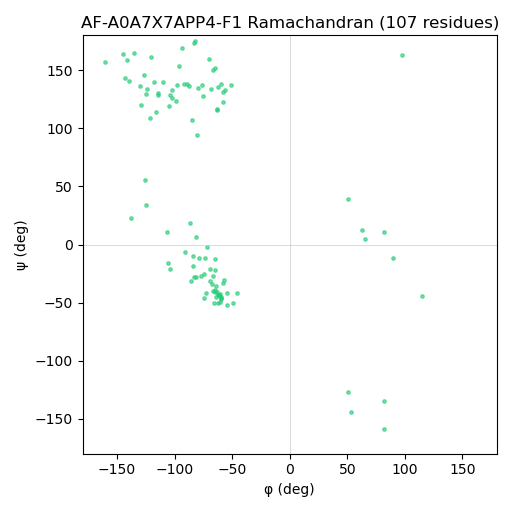-10.794 1.00 86.19 96 GLY A N 1
ATOM 710 C CA . GLY A 1 96 ? 16.539 -3.380 -11.368 1.00 86.19 96 GLY A CA 1
ATOM 711 C C . GLY A 1 96 ? 15.097 -3.112 -11.802 1.00 86.19 96 GLY A C 1
ATOM 712 O O . GLY A 1 96 ? 14.833 -2.137 -12.501 1.00 86.19 96 GLY A O 1
ATOM 713 N N . GLU A 1 97 ? 14.175 -4.014 -11.469 1.00 90.38 97 GLU A N 1
ATOM 714 C CA . GLU A 1 97 ? 12.773 -3.921 -11.889 1.00 90.38 97 GLU A CA 1
ATOM 715 C C . GLU A 1 97 ? 11.884 -3.315 -10.803 1.00 90.38 97 GLU A C 1
ATOM 717 O O . GLU A 1 97 ? 11.942 -3.701 -9.636 1.00 90.38 97 GLU A O 1
ATOM 722 N N . GLU A 1 98 ? 10.993 -2.430 -11.234 1.00 89.44 98 GLU A N 1
ATOM 723 C CA . GLU A 1 98 ? 10.022 -1.718 -10.412 1.00 89.44 98 GLU A CA 1
ATOM 724 C C . GLU A 1 98 ? 8.587 -2.019 -10.861 1.00 89.44 98 GLU A C 1
ATOM 726 O O . GLU A 1 98 ? 8.335 -2.460 -11.989 1.00 89.44 98 GLU A O 1
ATOM 731 N N . VAL A 1 99 ? 7.634 -1.752 -9.970 1.00 90.38 99 VAL A N 1
ATOM 732 C CA . VAL A 1 99 ? 6.199 -1.780 -10.251 1.00 90.38 99 VAL A CA 1
ATOM 733 C C . VAL A 1 99 ? 5.688 -0.356 -10.343 1.00 90.38 99 VAL A C 1
ATOM 735 O O . VAL A 1 99 ? 5.727 0.391 -9.370 1.00 90.38 99 VAL A O 1
ATOM 738 N N . VAL A 1 100 ? 5.157 -0.004 -11.509 1.00 87.69 100 VAL A N 1
ATOM 739 C CA . VAL A 1 100 ? 4.388 1.228 -11.691 1.00 87.69 100 VAL A CA 1
ATOM 740 C C . VAL A 1 100 ? 2.924 0.863 -11.710 1.00 87.69 100 VAL A C 1
ATOM 742 O O .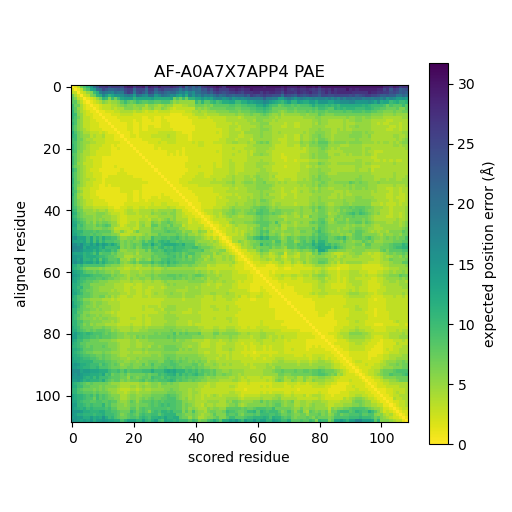 VAL A 1 100 ? 2.537 -0.065 -12.419 1.00 87.69 100 VAL A O 1
ATOM 745 N N . TYR A 1 101 ? 2.121 1.595 -10.957 1.00 86.38 101 TYR A N 1
ATOM 746 C CA . TYR A 1 101 ? 0.697 1.344 -10.828 1.00 86.38 101 TYR A CA 1
ATOM 747 C C . TYR A 1 101 ? -0.101 2.637 -10.933 1.00 86.38 101 TYR A C 1
ATOM 749 O O . TYR A 1 101 ? 0.467 3.726 -10.855 1.00 86.38 101 TYR A O 1
ATOM 75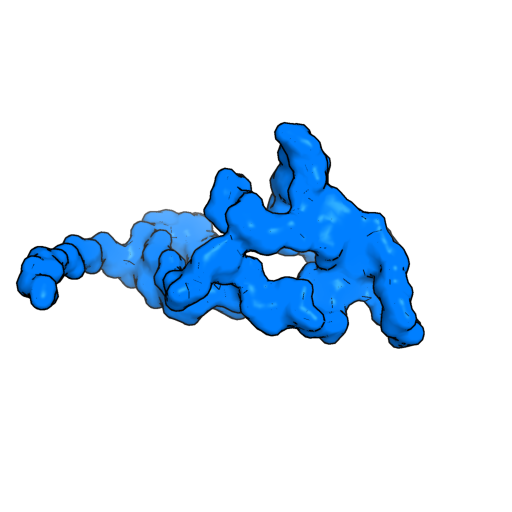7 N N . ASP A 1 102 ? -1.403 2.492 -11.141 1.00 84.50 102 ASP A N 1
ATOM 758 C CA . ASP A 1 102 ? -2.369 3.578 -11.102 1.00 84.50 102 ASP A CA 1
ATOM 759 C C . ASP A 1 102 ? -2.815 3.821 -9.645 1.00 84.50 102 ASP A C 1
ATOM 761 O O . ASP A 1 102 ? -3.526 2.984 -9.072 1.00 84.50 102 ASP A O 1
ATOM 765 N N . PRO A 1 103 ? -2.377 4.925 -9.008 1.00 77.69 103 PRO A N 1
ATOM 766 C CA . PRO A 1 103 ? -2.649 5.176 -7.599 1.00 77.69 103 PRO A CA 1
ATOM 767 C C . PRO A 1 103 ? -4.117 5.484 -7.301 1.00 77.69 103 PRO A C 1
ATOM 769 O O . PRO A 1 103 ? -4.538 5.272 -6.164 1.00 77.69 103 PRO A O 1
ATOM 772 N N . ASP A 1 104 ? -4.901 5.912 -8.294 1.00 80.62 104 ASP A N 1
ATOM 773 C CA . ASP A 1 104 ? -6.307 6.278 -8.099 1.00 80.62 104 ASP A CA 1
ATOM 774 C C . ASP A 1 104 ? -7.205 5.048 -7.921 1.00 80.62 104 ASP A C 1
ATOM 776 O O . ASP A 1 104 ? -8.245 5.122 -7.268 1.00 80.62 104 ASP A O 1
ATOM 780 N N . TYR A 1 105 ? -6.793 3.895 -8.456 1.00 75.81 105 TYR A N 1
ATOM 781 C CA . TYR A 1 105 ? -7.582 2.659 -8.409 1.00 75.81 105 TYR A CA 1
ATOM 782 C C . TYR A 1 105 ? -7.059 1.630 -7.409 1.00 75.81 105 TYR A C 1
ATOM 784 O O . TYR A 1 105 ? -7.775 0.703 -7.034 1.00 75.81 105 TYR A O 1
ATOM 792 N N . ALA A 1 106 ? -5.822 1.793 -6.944 1.00 69.75 106 ALA A N 1
ATOM 793 C CA . ALA A 1 106 ? -5.172 0.824 -6.068 1.00 69.75 106 ALA A CA 1
ATOM 794 C C . ALA A 1 106 ? -5.845 0.691 -4.690 1.00 69.75 106 ALA A C 1
ATOM 796 O O . ALA A 1 106 ? -5.700 -0.334 -4.028 1.00 69.75 106 ALA A O 1
ATOM 797 N N . ILE A 1 107 ? -6.602 1.712 -4.273 1.00 71.94 107 ILE A N 1
ATOM 798 C CA . ILE A 1 107 ? -7.344 1.733 -3.006 1.00 71.94 107 ILE A CA 1
ATOM 799 C C . ILE A 1 107 ? -8.600 0.841 -3.009 1.00 71.94 107 ILE A C 1
ATOM 801 O O . ILE A 1 107 ? -9.185 0.626 -1.951 1.00 71.94 107 ILE A O 1
ATOM 805 N N . PHE A 1 108 ? -9.031 0.346 -4.177 1.00 70.56 108 PHE A N 1
ATOM 806 C CA . PHE A 1 108 ? -10.286 -0.400 -4.352 1.00 70.56 108 PHE A CA 1
ATOM 807 C C . PHE A 1 108 ? -10.096 -1.917 -4.571 1.00 70.56 108 PHE A C 1
ATOM 809 O O . PHE A 1 108 ? -11.050 -2.598 -4.952 1.00 70.56 108 PHE A O 1
ATOM 816 N N . LEU A 1 109 ? -8.883 -2.445 -4.364 1.00 62.94 109 LEU A N 1
ATOM 817 C CA . LEU A 1 109 ? -8.503 -3.857 -4.574 1.00 62.94 109 LEU A CA 1
ATOM 818 C C . LEU A 1 109 ? -8.469 -4.684 -3.284 1.00 62.94 109 LEU A C 1
ATOM 820 O O . LEU A 1 109 ? -8.596 -5.932 -3.376 1.00 62.94 109 LEU A O 1
#

Secondary structure (DSSP, 8-state):
--PPPP----SEEEE--SHHHHHHHHHHHHTT--EEEE-SSSSS-THHHHSTTSTTTSS-GGG----HHHHHHHHHHHHSSS-SEEEEE-SSTT--EEEEE-TTTGGG-

Solvent-accessible surface area (backbone atoms only — not comparable to full-atom values): 6550 Å² total; per-residue (Å²): 133,90,73,81,86,82,86,82,90,67,77,40,78,45,75,43,40,32,64,69,42,48,51,49,49,52,51,44,42,73,75,69,38,50,62,48,74,47,51,95,59,90,52,60,21,62,64,31,70,74,33,82,71,28,67,38,28,39,35,26,61,96,82,38,71,78,40,70,68,62,46,57,53,52,48,52,29,50,71,38,88,76,55,41,36,46,81,42,76,49,93,53,87,93,55,51,36,21,52,51,63,47,50,80,60,63,76,79,116

Mean predicted aligned error: 5.5 Å

Foldseek 3Di:
DPDPDDDDDWPEEFEAQAPVRVVVQVVCVVVVTRYHYHYPDLFHHVCQQVPQPHCQNQQQVVNRGPDDPSVVLQVVQCPDVVRQKDWDADPDPPSGIGIHGNGNCSVPD

pLDDT: mean 86.63, std 8.88, range [48.66, 98.25]

Sequence (109 aa):
MSGSKKTYDTDTVVFGAGTAVIAAAIAAAKEGQETYLIEINNQIGGVMAASPGMMLGAGYPMKTSIGGFFKDYVQRMYNHTPPLARRRLSTLENLGEEVVYDPDYAIFL

Nearest PDB structures (foldseek):
  6c87-assembly1_A  TM=8.857E-01  e=3.883E-01  Naegleria fowleri
  6i4z-assembly1_B  TM=6.784E-01  e=1.251E-01  Homo sapiens
  1d5t-assembly1_A  TM=8.743E-01  e=1.055E+00  Bos taurus
  4d03-assembly1_A  TM=6.087E-01  e=1.337E-01  Thermobifida fusca
  5j5z-assembly1_A  TM=4.172E-01  e=1.812E-02  Homo sapiens